Protein AF-A0A6N9SLK3-F1 (afdb_monomer_lite)

Structure (mmCIF, N/CA/C/O backbone):
data_AF-A0A6N9SLK3-F1
#
_entry.id   AF-A0A6N9SLK3-F1
#
loop_
_atom_site.group_PDB
_atom_site.id
_atom_site.type_symbol
_atom_site.label_atom_id
_atom_site.label_alt_id
_atom_site.label_comp_id
_atom_site.label_asym_id
_atom_site.label_entity_id
_atom_site.label_seq_id
_atom_site.pdbx_PDB_ins_code
_atom_site.Cartn_x
_atom_site.Cartn_y
_atom_site.Cartn_z
_atom_site.occupancy
_atom_site.B_iso_or_equiv
_atom_site.auth_seq_id
_atom_site.auth_comp_id
_atom_site.auth_asym_id
_atom_site.auth_atom_id
_atom_site.pdbx_PDB_model_num
ATOM 1 N N . TYR A 1 1 ? -2.738 -12.835 -3.918 1.00 61.38 1 TYR A N 1
ATOM 2 C CA . TYR A 1 1 ? -2.319 -12.032 -2.759 1.00 61.38 1 TYR A CA 1
ATOM 3 C C . TYR A 1 1 ? -3.541 -11.260 -2.348 1.00 61.38 1 TYR A C 1
ATOM 5 O O . TYR A 1 1 ? -3.973 -10.421 -3.126 1.00 61.38 1 TYR A O 1
ATOM 13 N N . ASP A 1 2 ? -4.097 -11.585 -1.188 1.00 74.38 2 ASP A N 1
ATOM 14 C CA . ASP A 1 2 ? -5.187 -10.814 -0.602 1.00 74.38 2 ASP A CA 1
ATOM 15 C C . ASP A 1 2 ? -4.572 -9.814 0.371 1.00 74.38 2 ASP A C 1
ATOM 17 O O . ASP A 1 2 ? -3.791 -10.187 1.249 1.00 74.38 2 ASP A O 1
ATOM 21 N N . ALA A 1 3 ? -4.859 -8.532 0.163 1.00 83.25 3 ALA A N 1
ATOM 22 C CA . ALA A 1 3 ? -4.416 -7.473 1.054 1.00 83.25 3 ALA A CA 1
ATOM 23 C C . ALA A 1 3 ? -5.522 -7.177 2.065 1.00 83.25 3 ALA A C 1
ATOM 25 O O . ALA A 1 3 ? -6.684 -6.999 1.699 1.00 83.25 3 ALA A O 1
ATOM 26 N N . ILE A 1 4 ? -5.146 -7.099 3.338 1.00 88.12 4 ILE A N 1
ATOM 27 C CA . ILE A 1 4 ? -6.060 -6.771 4.428 1.00 88.12 4 ILE A CA 1
ATOM 28 C C . ILE A 1 4 ? -5.608 -5.447 5.032 1.00 88.12 4 ILE A C 1
ATOM 30 O O . ILE A 1 4 ? -4.443 -5.285 5.393 1.00 88.12 4 ILE A O 1
ATOM 34 N N . VAL A 1 5 ? -6.541 -4.506 5.162 1.00 88.75 5 VAL A N 1
ATOM 35 C CA . VAL A 1 5 ? -6.328 -3.260 5.901 1.00 88.75 5 VAL A CA 1
ATOM 36 C C . VAL A 1 5 ? -6.882 -3.443 7.307 1.00 88.75 5 VAL A C 1
ATOM 38 O O . VAL A 1 5 ? -8.075 -3.682 7.485 1.00 88.75 5 VAL A O 1
ATOM 41 N N . LEU A 1 6 ? -6.016 -3.322 8.312 1.00 92.88 6 LEU A N 1
ATOM 42 C CA . LEU A 1 6 ? -6.405 -3.372 9.718 1.00 92.88 6 LEU A CA 1
ATOM 43 C C . LEU A 1 6 ? -6.497 -1.949 10.275 1.00 92.88 6 LEU A C 1
ATOM 45 O O . LEU A 1 6 ? -5.525 -1.197 10.254 1.00 92.88 6 LEU A O 1
ATOM 49 N N . LEU A 1 7 ? -7.672 -1.585 10.788 1.00 93.06 7 LEU A N 1
ATOM 50 C CA . LEU A 1 7 ? -7.910 -0.307 11.456 1.00 93.06 7 LEU A CA 1
ATOM 51 C C . LEU A 1 7 ? -7.824 -0.484 12.972 1.00 93.06 7 LEU A C 1
A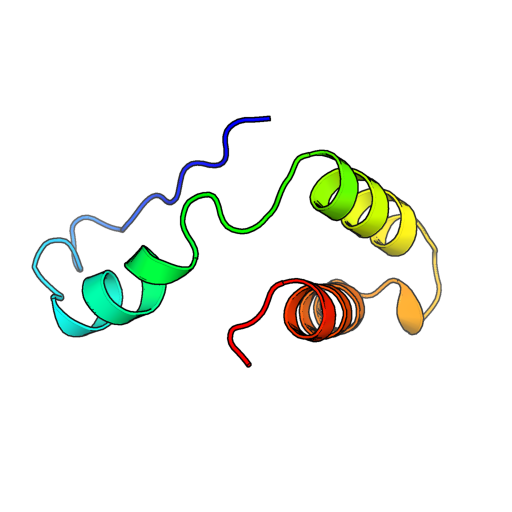TOM 53 O O . LEU A 1 7 ? -8.391 -1.418 13.537 1.00 93.06 7 LEU A O 1
ATOM 57 N N . SER A 1 8 ? -7.138 0.444 13.643 1.00 94.81 8 SER A N 1
ATOM 58 C CA . SER A 1 8 ? -7.099 0.470 15.106 1.00 94.81 8 SER A CA 1
ATOM 59 C C . SER A 1 8 ? -8.519 0.585 15.680 1.00 94.81 8 SER A C 1
ATOM 61 O O . SER A 1 8 ? -9.292 1.415 15.189 1.00 94.81 8 SER A O 1
ATOM 63 N N . PRO A 1 9 ? -8.853 -0.127 16.778 1.00 95.25 9 PRO A N 1
ATOM 64 C CA . PRO A 1 9 ? -10.154 -0.002 17.436 1.00 95.25 9 PRO A CA 1
ATOM 65 C C . PRO A 1 9 ? -10.529 1.442 17.800 1.00 95.25 9 PRO A C 1
ATOM 67 O O . PRO A 1 9 ? -11.701 1.800 17.774 1.00 95.25 9 PRO A O 1
ATOM 70 N N . LYS A 1 10 ? -9.538 2.304 18.072 1.00 96.81 10 LYS A N 1
ATOM 71 C CA . LYS A 1 10 ? -9.747 3.730 18.383 1.00 96.81 10 LYS A CA 1
ATOM 72 C C . LYS A 1 10 ? -10.336 4.538 17.220 1.00 96.81 10 LYS A C 1
ATOM 74 O O . LYS A 1 10 ? -10.872 5.614 17.446 1.00 96.81 10 LYS A O 1
ATOM 79 N N . ARG A 1 11 ? -10.207 4.048 15.986 1.00 94.88 11 ARG A N 1
ATOM 80 C CA . ARG A 1 11 ? -10.751 4.662 14.763 1.00 94.88 11 ARG A CA 1
ATOM 81 C C . ARG A 1 11 ? -11.875 3.827 14.157 1.00 94.88 11 ARG A C 1
ATOM 83 O O . ARG A 1 11 ? -12.241 4.032 13.005 1.00 94.88 11 ARG A O 1
ATOM 90 N N . ARG A 1 12 ? -12.433 2.878 14.917 1.00 93.62 12 ARG A N 1
ATOM 91 C CA . ARG A 1 12 ? -13.463 1.962 14.414 1.00 93.62 12 ARG A CA 1
ATOM 92 C C . ARG A 1 12 ? -14.716 2.677 13.912 1.00 93.62 12 ARG A C 1
ATOM 94 O O . ARG A 1 12 ? -15.412 2.084 13.109 1.00 93.62 12 ARG A O 1
ATOM 101 N N . ASP A 1 13 ? -14.992 3.897 14.372 1.00 95.62 13 ASP A N 1
ATOM 102 C CA . ASP A 1 13 ? -16.178 4.695 14.020 1.00 95.62 13 ASP A CA 1
ATOM 103 C C . ASP A 1 13 ? -15.808 5.940 13.177 1.00 95.62 13 ASP A C 1
ATOM 105 O O . ASP A 1 13 ? -16.633 6.816 12.943 1.00 95.62 13 ASP A O 1
ATOM 109 N N . ASP A 1 14 ? -14.555 6.032 12.708 1.00 97.44 14 ASP A N 1
ATOM 110 C CA . ASP A 1 14 ? -14.069 7.123 11.852 1.00 97.44 14 ASP A CA 1
ATOM 111 C C . ASP A 1 14 ? -14.543 6.904 10.403 1.00 97.44 14 ASP A C 1
ATOM 113 O O . ASP A 1 14 ? -13.855 6.300 9.575 1.00 97.44 14 ASP A O 1
ATOM 117 N N . GLU A 1 15 ? -15.771 7.337 10.107 1.00 96.44 15 GLU A N 1
ATOM 118 C CA . GLU A 1 15 ? -16.389 7.140 8.790 1.00 96.44 15 GLU A CA 1
ATOM 119 C C . GLU A 1 15 ? -15.645 7.868 7.667 1.00 96.44 15 GLU A C 1
ATOM 121 O O . GLU A 1 15 ? -15.568 7.341 6.558 1.00 96.44 15 GLU A O 1
ATOM 126 N N . 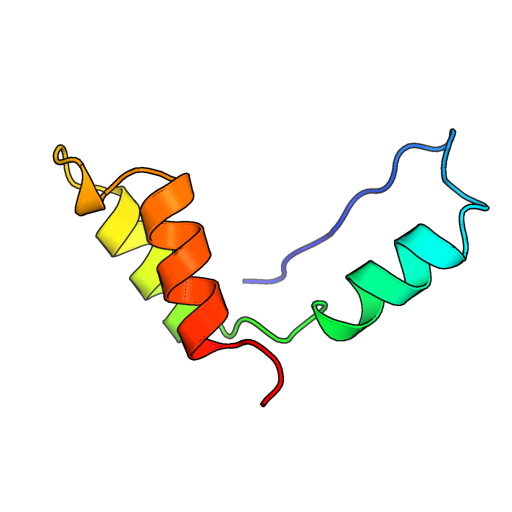ALA A 1 16 ? -15.036 9.025 7.946 1.00 96.12 16 ALA A N 1
ATOM 127 C CA . ALA A 1 16 ? -14.234 9.750 6.964 1.00 96.12 16 ALA A CA 1
ATOM 128 C C . ALA A 1 16 ? -12.998 8.934 6.554 1.00 96.12 16 ALA A C 1
ATOM 130 O O . ALA A 1 16 ? -12.730 8.761 5.362 1.00 96.12 16 ALA A O 1
ATOM 131 N N . LEU A 1 17 ? -12.289 8.355 7.528 1.00 94.75 17 LEU A N 1
ATOM 132 C CA . LEU A 1 17 ? -11.158 7.466 7.268 1.00 94.75 17 LEU A CA 1
ATOM 133 C C . LEU A 1 17 ? -11.582 6.217 6.487 1.00 94.75 17 LEU A C 1
ATOM 135 O O . LEU A 1 17 ? -10.945 5.856 5.496 1.00 94.75 17 LEU A O 1
ATOM 139 N N . LYS A 1 18 ? -12.673 5.559 6.897 1.00 94.62 18 LYS A N 1
ATOM 140 C CA . LYS A 1 18 ? -13.188 4.380 6.182 1.00 94.62 18 LYS A CA 1
ATOM 141 C C . LYS A 1 18 ? -13.589 4.717 4.750 1.00 94.62 18 LYS A C 1
ATOM 143 O O . LYS A 1 18 ? -13.298 3.935 3.847 1.00 94.62 18 LYS A O 1
ATOM 148 N N . ALA A 1 19 ? -14.260 5.848 4.539 1.00 94.56 19 ALA A N 1
ATOM 149 C CA . ALA A 1 19 ? -14.689 6.298 3.221 1.00 94.56 19 ALA A CA 1
ATOM 150 C C . ALA A 1 19 ? -13.495 6.588 2.304 1.00 94.56 19 ALA A C 1
ATOM 152 O O . ALA A 1 19 ? -13.543 6.225 1.135 1.00 94.56 19 ALA A O 1
ATOM 153 N N . ALA A 1 20 ? -12.409 7.159 2.833 1.00 92.50 20 ALA A N 1
ATOM 154 C CA . ALA A 1 20 ? -11.191 7.411 2.067 1.00 92.50 20 ALA A CA 1
ATOM 155 C C . ALA A 1 20 ? -10.441 6.121 1.679 1.00 92.50 20 ALA A C 1
ATOM 157 O O . ALA A 1 20 ? -9.885 6.03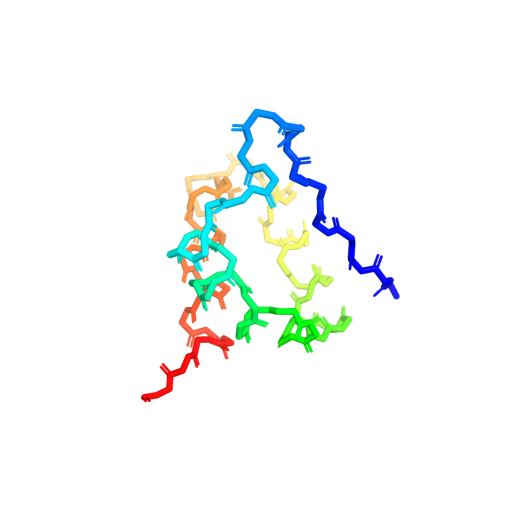4 0.588 1.00 92.50 20 ALA A O 1
ATOM 158 N N . LEU A 1 21 ? -10.431 5.107 2.553 1.00 91.06 21 LEU A N 1
ATOM 159 C CA . LEU A 1 21 ? -9.701 3.853 2.318 1.00 91.06 21 LEU A CA 1
ATOM 160 C C . LEU A 1 21 ? -10.485 2.833 1.487 1.00 91.06 21 LEU A C 1
ATOM 162 O O . LEU A 1 21 ? -9.886 2.064 0.737 1.00 91.06 21 LEU A O 1
ATOM 166 N N . ARG A 1 22 ? -11.818 2.816 1.604 1.00 91.12 22 ARG A N 1
ATOM 167 C CA . ARG A 1 22 ? -12.707 1.872 0.903 1.00 91.12 22 ARG A CA 1
ATOM 168 C C . ARG A 1 22 ? -12.427 1.760 -0.601 1.00 91.12 22 ARG A C 1
ATOM 170 O O . ARG A 1 22 ? -12.315 0.629 -1.066 1.00 91.12 22 ARG A O 1
ATOM 177 N N . PRO A 1 23 ? -12.271 2.866 -1.356 1.00 90.19 23 PRO A N 1
ATOM 178 C CA . PRO A 1 23 ? -11.992 2.803 -2.783 1.00 90.19 23 PRO A CA 1
ATOM 179 C C . PRO A 1 23 ? -10.690 2.094 -3.132 1.00 90.19 23 PRO A C 1
ATOM 181 O O . PRO A 1 23 ? -10.565 1.660 -4.265 1.00 90.19 23 PRO A O 1
ATOM 184 N N . LEU A 1 24 ? -9.733 1.985 -2.203 1.00 87.69 24 LEU A N 1
ATOM 185 C CA . LEU A 1 24 ? -8.424 1.368 -2.434 1.00 87.69 24 LEU A CA 1
ATOM 186 C C . LEU A 1 24 ? -8.455 -0.160 -2.288 1.00 87.69 24 LEU A C 1
ATOM 188 O O . LEU A 1 24 ? -7.555 -0.847 -2.777 1.00 87.69 24 LEU A O 1
ATOM 192 N N . LEU A 1 25 ? -9.485 -0.708 -1.636 1.00 88.88 25 LEU A N 1
ATOM 193 C CA . LEU A 1 25 ? -9.615 -2.144 -1.410 1.00 88.88 25 LEU A CA 1
ATOM 194 C C . LEU A 1 25 ? -9.816 -2.872 -2.745 1.00 88.88 25 LEU A C 1
ATOM 196 O O . LEU A 1 25 ? -10.743 -2.581 -3.495 1.00 88.88 25 LEU A O 1
ATOM 200 N N . GLY A 1 26 ? -8.921 -3.813 -3.050 1.00 87.56 26 GLY A N 1
ATOM 201 C CA . GLY A 1 26 ? -8.952 -4.582 -4.298 1.00 87.56 26 GLY A CA 1
ATOM 202 C C . GLY A 1 26 ? -8.494 -3.821 -5.549 1.00 87.56 26 GLY A C 1
ATOM 203 O O . GLY A 1 26 ? -8.545 -4.384 -6.638 1.00 87.56 26 GLY A O 1
ATOM 204 N N . ARG A 1 27 ? -8.023 -2.569 -5.431 1.00 89.56 27 ARG A N 1
ATOM 205 C CA . ARG A 1 27 ? -7.535 -1.788 -6.588 1.00 89.56 27 ARG A CA 1
ATOM 206 C C . ARG A 1 27 ? -6.171 -2.220 -7.089 1.00 89.56 27 ARG A C 1
ATOM 208 O O . ARG A 1 27 ? -5.858 -1.993 -8.252 1.00 89.56 27 ARG A O 1
ATOM 215 N N . ILE A 1 28 ? -5.351 -2.781 -6.208 1.00 90.81 28 ILE A N 1
ATOM 216 C CA . ILE A 1 28 ? -4.008 -3.210 -6.566 1.00 90.81 28 ILE A CA 1
ATOM 217 C C . ILE A 1 28 ? -4.065 -4.695 -6.895 1.00 90.81 28 ILE A C 1
ATOM 219 O O . ILE A 1 28 ? -4.172 -5.535 -6.000 1.00 90.81 28 ILE A O 1
ATOM 223 N N . ASP A 1 29 ? -4.019 -5.015 -8.186 1.00 90.69 29 ASP A N 1
ATOM 224 C CA . ASP A 1 29 ? -3.940 -6.401 -8.624 1.00 90.69 29 ASP A CA 1
ATOM 225 C C . ASP A 1 29 ? -2.576 -7.033 -8.278 1.00 90.69 29 ASP A C 1
ATOM 227 O O . ASP A 1 29 ? -1.594 -6.373 -7.916 1.00 90.69 29 ASP A O 1
ATOM 231 N N . ILE A 1 30 ? -2.511 -8.362 -8.385 1.00 90.19 30 ILE A N 1
ATOM 232 C CA . ILE A 1 30 ? -1.308 -9.126 -8.044 1.00 90.19 30 ILE A CA 1
ATOM 233 C C . ILE A 1 30 ? -0.096 -8.761 -8.912 1.00 90.19 30 ILE A C 1
ATOM 235 O O . ILE A 1 30 ? 1.036 -8.851 -8.433 1.00 90.19 30 ILE A O 1
ATOM 239 N N . ALA A 1 31 ? -0.304 -8.372 -10.170 1.00 93.00 31 ALA A N 1
ATOM 240 C CA . ALA A 1 31 ? 0.784 -8.022 -11.072 1.00 93.00 31 ALA A CA 1
ATOM 241 C C . ALA A 1 31 ? 1.392 -6.671 -10.672 1.00 93.00 31 ALA A C 1
ATOM 243 O O . ALA A 1 31 ? 2.612 -6.568 -10.536 1.00 93.00 31 ALA A O 1
ATOM 244 N N . ALA A 1 32 ? 0.548 -5.681 -10.378 1.00 93.44 32 ALA A N 1
ATOM 245 C CA . ALA A 1 32 ? 0.957 -4.376 -9.877 1.00 93.44 32 ALA A CA 1
ATOM 246 C C . ALA A 1 32 ? 1.694 -4.484 -8.532 1.00 93.44 32 ALA A C 1
ATOM 248 O O . ALA A 1 32 ? 2.755 -3.882 -8.374 1.00 93.44 32 ALA A O 1
ATOM 249 N N . MET A 1 33 ? 1.204 -5.308 -7.594 1.00 92.94 33 MET A N 1
ATOM 250 C CA . MET A 1 33 ? 1.898 -5.549 -6.317 1.00 92.94 33 MET A CA 1
ATOM 251 C C . MET A 1 33 ? 3.276 -6.193 -6.504 1.00 92.94 33 MET A C 1
ATOM 253 O O . MET A 1 33 ? 4.238 -5.808 -5.842 1.00 92.94 33 MET A O 1
ATOM 257 N N . ARG A 1 34 ? 3.396 -7.182 -7.399 1.00 94.31 34 ARG A N 1
ATOM 258 C CA . ARG A 1 34 ? 4.685 -7.836 -7.679 1.00 94.31 34 ARG A CA 1
ATOM 259 C C . ARG A 1 34 ? 5.691 -6.862 -8.279 1.00 94.31 34 ARG A C 1
ATOM 261 O O . ARG A 1 34 ? 6.850 -6.876 -7.878 1.00 94.31 34 ARG A O 1
ATOM 268 N N . GLU A 1 35 ? 5.250 -6.009 -9.199 1.00 95.19 35 GLU A N 1
ATOM 269 C CA . GLU A 1 35 ? 6.106 -4.979 -9.785 1.00 95.19 35 GLU A CA 1
ATOM 270 C C . GLU A 1 35 ? 6.533 -3.936 -8.743 1.00 95.19 35 GLU A C 1
ATOM 272 O O . GLU A 1 35 ? 7.702 -3.556 -8.712 1.00 95.19 35 GLU A O 1
ATOM 277 N N . ALA A 1 36 ? 5.629 -3.531 -7.846 1.00 95.00 36 ALA A N 1
ATOM 278 C CA . ALA A 1 36 ? 5.965 -2.644 -6.734 1.00 95.00 36 ALA A CA 1
ATOM 279 C C . ALA A 1 36 ? 7.058 -3.252 -5.839 1.00 95.00 36 ALA A C 1
ATOM 281 O O . ALA A 1 36 ? 8.063 -2.599 -5.569 1.00 95.00 36 ALA A O 1
ATOM 282 N N . ASN A 1 37 ? 6.911 -4.521 -5.444 1.00 93.88 37 ASN A N 1
ATOM 283 C CA . ASN A 1 37 ? 7.908 -5.216 -4.624 1.00 93.88 37 ASN A CA 1
ATOM 284 C C . ASN A 1 37 ? 9.260 -5.356 -5.337 1.00 93.88 37 ASN A C 1
ATOM 286 O O . ASN A 1 37 ? 10.300 -5.211 -4.701 1.00 93.88 37 ASN A O 1
ATOM 290 N N . LEU A 1 38 ? 9.257 -5.618 -6.649 1.00 95.38 38 LEU A N 1
ATOM 291 C CA . LEU A 1 38 ? 10.489 -5.681 -7.434 1.00 95.38 38 LEU A CA 1
ATOM 292 C C . LEU A 1 38 ? 11.195 -4.321 -7.458 1.00 95.38 38 LEU A C 1
ATOM 294 O O . LEU A 1 38 ? 12.395 -4.255 -7.204 1.00 95.38 38 LEU A O 1
ATOM 298 N N . ARG A 1 39 ? 10.458 -3.232 -7.703 1.00 95.50 39 ARG A N 1
ATOM 299 C CA . ARG A 1 39 ? 11.012 -1.868 -7.677 1.00 95.50 39 ARG A CA 1
ATOM 300 C C . ARG A 1 39 ? 11.572 -1.510 -6.301 1.00 95.50 39 ARG A C 1
ATOM 302 O O . ARG A 1 39 ? 12.648 -0.938 -6.224 1.00 95.50 39 ARG A O 1
ATOM 309 N N . ALA A 1 40 ? 10.891 -1.909 -5.229 1.00 95.81 40 ALA A N 1
ATOM 310 C CA . ALA A 1 40 ? 11.340 -1.668 -3.858 1.00 95.81 40 ALA A CA 1
ATOM 311 C C . ALA A 1 40 ? 12.569 -2.499 -3.439 1.00 95.81 40 ALA A C 1
ATOM 313 O O . ALA A 1 40 ? 13.135 -2.252 -2.380 1.00 95.81 40 ALA A O 1
ATOM 314 N N . SER A 1 41 ? 12.972 -3.499 -4.231 1.00 95.00 41 SER A N 1
ATOM 315 C CA . SER A 1 41 ? 14.111 -4.370 -3.905 1.00 95.00 41 SER A CA 1
ATOM 316 C C . SER A 1 41 ? 15.477 -3.792 -4.297 1.00 95.00 41 SER A C 1
ATOM 318 O O . SER A 1 41 ? 16.506 -4.361 -3.932 1.00 95.00 41 SER A O 1
ATOM 320 N N . GLY A 1 42 ? 15.501 -2.685 -5.046 1.00 92.94 42 GLY A N 1
ATOM 321 C CA . GLY A 1 42 ? 16.733 -1.990 -5.406 1.00 92.94 42 GLY A CA 1
ATOM 322 C C . GLY A 1 42 ? 17.328 -1.181 -4.247 1.00 92.94 42 GLY A C 1
ATOM 323 O O . GLY A 1 42 ? 16.749 -1.074 -3.169 1.00 92.94 42 GLY A O 1
ATOM 324 N N . ASN A 1 43 ? 18.509 -0.600 -4.473 1.00 88.50 43 ASN A N 1
ATOM 325 C CA . ASN A 1 43 ? 19.267 0.133 -3.449 1.00 88.50 43 ASN A CA 1
ATOM 326 C C . ASN A 1 43 ? 19.511 1.607 -3.824 1.00 88.50 43 ASN A C 1
ATOM 328 O O . ASN A 1 43 ? 20.501 2.210 -3.412 1.00 88.50 43 ASN A O 1
ATOM 332 N N . ASP A 1 44 ? 18.640 2.175 -4.656 1.00 88.88 44 ASP A N 1
ATOM 333 C CA . ASP A 1 44 ? 18.711 3.570 -5.089 1.00 88.88 44 ASP A CA 1
ATOM 334 C C . ASP A 1 44 ? 17.491 4.382 -4.628 1.00 88.88 44 ASP A C 1
ATOM 336 O O . ASP A 1 44 ? 16.518 3.852 -4.090 1.00 88.88 44 ASP A O 1
ATOM 340 N N . ALA A 1 45 ? 17.529 5.697 -4.857 1.00 81.12 45 ALA A N 1
ATOM 341 C CA . ALA A 1 45 ? 16.448 6.600 -4.466 1.00 81.12 45 ALA A CA 1
ATOM 342 C C . ALA A 1 45 ? 15.103 6.286 -5.154 1.00 81.12 45 ALA A C 1
ATOM 344 O O . ALA A 1 45 ? 14.051 6.634 -4.623 1.00 81.12 45 ALA A O 1
ATOM 345 N N . SER A 1 46 ? 15.115 5.623 -6.316 1.00 88.56 46 SER A N 1
ATOM 346 C CA . SER A 1 46 ? 13.893 5.210 -7.020 1.00 88.56 46 SER A CA 1
ATOM 347 C C . SER A 1 46 ? 13.244 3.966 -6.404 1.00 88.56 46 SER A C 1
ATOM 349 O O . SER A 1 46 ? 12.060 3.709 -6.624 1.00 88.56 46 SER A O 1
ATOM 351 N N . SER A 1 47 ? 14.012 3.244 -5.589 1.00 95.44 47 SER A N 1
ATOM 352 C CA . SER A 1 47 ? 13.603 2.043 -4.865 1.00 95.44 47 SER A CA 1
ATOM 353 C C . SER A 1 47 ? 13.040 2.354 -3.472 1.00 95.44 47 SER A C 1
ATOM 355 O O . SER A 1 47 ? 12.614 1.438 -2.770 1.00 95.44 47 SER A O 1
ATOM 357 N N . SER A 1 48 ? 13.012 3.628 -3.045 1.00 95.62 48 SER A N 1
ATOM 358 C CA . SER A 1 48 ? 12.468 3.986 -1.729 1.00 95.62 48 SER A CA 1
ATOM 359 C C . SER A 1 48 ? 10.967 3.664 -1.636 1.00 95.62 48 SER A C 1
ATOM 361 O O . SER A 1 48 ? 10.245 3.795 -2.634 1.00 95.62 48 SER A O 1
ATOM 363 N N . PRO A 1 49 ? 10.450 3.300 -0.446 1.00 94.31 49 PRO A N 1
ATOM 364 C CA . PRO A 1 49 ? 9.025 3.036 -0.257 1.00 94.31 49 PRO A CA 1
ATOM 365 C C . PRO A 1 49 ? 8.123 4.182 -0.735 1.00 94.31 49 PRO A C 1
ATOM 367 O O . PRO A 1 49 ? 7.082 3.938 -1.340 1.00 94.31 49 PRO A O 1
ATOM 370 N N . GLU A 1 50 ? 8.529 5.436 -0.523 1.00 95.62 50 GLU A N 1
ATOM 371 C CA . GLU A 1 50 ? 7.782 6.623 -0.950 1.00 95.62 50 GLU A CA 1
ATOM 372 C C . GLU A 1 50 ? 7.769 6.776 -2.473 1.00 95.62 50 GLU A C 1
ATOM 374 O O . GLU A 1 50 ? 6.738 7.126 -3.055 1.00 95.62 50 GLU A O 1
ATOM 379 N N . ALA A 1 51 ? 8.906 6.524 -3.130 1.00 96.69 51 ALA A N 1
ATOM 380 C CA . ALA A 1 51 ? 9.010 6.579 -4.584 1.00 96.69 51 ALA A CA 1
ATOM 381 C C . ALA A 1 51 ? 8.138 5.498 -5.236 1.00 96.69 51 ALA A C 1
ATOM 383 O O . ALA A 1 51 ? 7.356 5.796 -6.144 1.00 96.69 51 ALA A O 1
ATOM 384 N N . VAL A 1 52 ? 8.204 4.269 -4.718 1.00 97.12 52 VAL A N 1
ATOM 385 C CA . VAL A 1 52 ? 7.396 3.142 -5.194 1.00 97.12 52 VAL A CA 1
ATOM 386 C C . VAL A 1 52 ? 5.909 3.370 -4.926 1.00 97.12 52 VAL A C 1
ATOM 388 O O . VAL A 1 52 ? 5.096 3.114 -5.811 1.00 97.12 52 VAL A O 1
ATOM 391 N N . ALA A 1 53 ? 5.532 3.900 -3.758 1.00 95.00 53 ALA A N 1
ATOM 392 C CA . ALA A 1 53 ? 4.139 4.213 -3.444 1.00 95.00 53 ALA A CA 1
ATOM 393 C C . ALA A 1 53 ? 3.558 5.265 -4.399 1.00 95.00 53 ALA A C 1
ATOM 395 O O . ALA A 1 53 ? 2.444 5.090 -4.893 1.00 95.00 53 ALA A O 1
ATOM 396 N N . ARG A 1 54 ? 4.319 6.324 -4.711 1.00 95.94 54 ARG A N 1
ATOM 397 C CA . ARG A 1 54 ? 3.902 7.341 -5.689 1.00 95.94 54 ARG A CA 1
ATOM 398 C C . ARG A 1 54 ? 3.745 6.740 -7.082 1.00 95.94 54 ARG A C 1
ATOM 400 O O . ARG A 1 54 ? 2.725 6.953 -7.722 1.00 95.94 54 ARG A O 1
ATOM 407 N N . TRP A 1 55 ? 4.719 5.951 -7.529 1.00 96.06 55 TRP A N 1
ATOM 408 C CA . TRP A 1 55 ? 4.634 5.250 -8.810 1.00 96.06 55 TRP A CA 1
ATOM 409 C C . TRP A 1 55 ? 3.409 4.324 -8.883 1.00 96.06 55 TRP A C 1
ATOM 411 O O . TRP A 1 55 ? 2.693 4.316 -9.884 1.00 96.06 55 TRP A O 1
ATOM 421 N N . LEU A 1 56 ? 3.146 3.565 -7.817 1.00 95.00 56 LEU A N 1
ATOM 422 C CA . LEU A 1 56 ? 2.002 2.665 -7.758 1.00 95.00 56 LEU A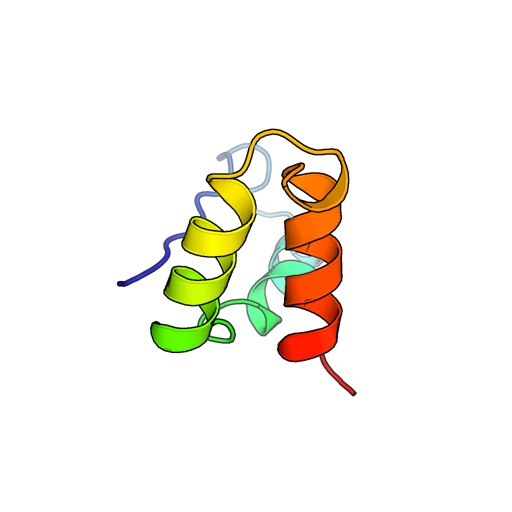 CA 1
ATOM 423 C C . LEU A 1 56 ? 0.690 3.451 -7.802 1.00 95.00 56 LEU A C 1
ATOM 425 O O . LEU A 1 56 ? -0.232 3.045 -8.506 1.00 95.00 56 LEU A O 1
ATOM 429 N N . TRP A 1 57 ? 0.624 4.589 -7.107 1.00 93.81 57 TRP A N 1
ATOM 430 C CA . TRP A 1 57 ? -0.528 5.487 -7.128 1.00 93.81 57 TRP A CA 1
ATOM 431 C C . TRP A 1 57 ? -0.838 6.009 -8.533 1.00 93.81 57 TRP A C 1
ATOM 433 O O . TRP A 1 57 ? -1.981 5.905 -8.962 1.00 93.81 57 TRP A O 1
ATOM 443 N N . GLU A 1 58 ? 0.163 6.466 -9.290 1.00 94.44 58 GLU A N 1
ATOM 444 C CA . GLU A 1 58 ? -0.030 6.886 -10.690 1.00 94.44 58 GLU A CA 1
ATOM 445 C C . GLU A 1 58 ? -0.568 5.750 -11.579 1.00 94.44 58 GLU A C 1
ATOM 447 O O . GLU A 1 58 ? -1.265 5.986 -12.565 1.00 94.44 58 GLU A O 1
ATOM 452 N N . LYS A 1 59 ? -0.262 4.495 -11.231 1.00 91.94 59 LYS A N 1
ATOM 453 C CA . LYS A 1 59 ? -0.686 3.314 -11.989 1.00 91.94 59 LYS A CA 1
ATOM 454 C C . LYS A 1 59 ? -2.109 2.846 -11.659 1.00 91.94 59 LYS A C 1
ATOM 456 O O . LYS A 1 59 ? -2.805 2.384 -12.561 1.00 91.94 59 LYS A O 1
ATOM 461 N N . VAL A 1 60 ? -2.532 2.914 -10.392 1.00 90.75 60 VAL A N 1
ATOM 462 C CA . VAL A 1 60 ? -3.798 2.305 -9.903 1.00 90.75 60 VAL A CA 1
ATOM 463 C C . VAL A 1 60 ? -4.820 3.315 -9.367 1.00 90.75 60 VAL A C 1
ATOM 465 O O . VAL A 1 60 ? -5.974 2.961 -9.077 1.00 90.75 60 VAL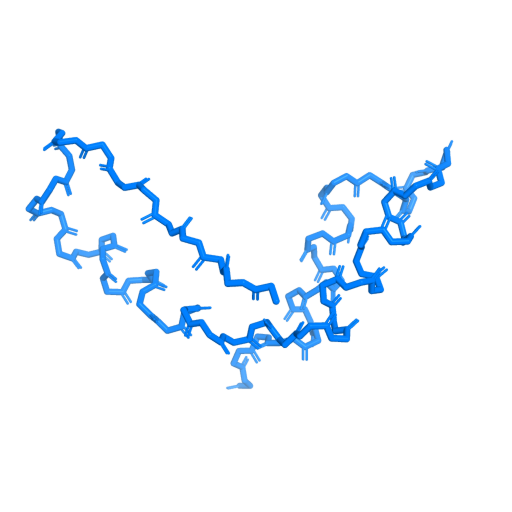 A O 1
ATOM 468 N N . GLY A 1 61 ? -4.397 4.568 -9.202 1.00 84.00 61 GLY A N 1
ATOM 469 C CA . GLY A 1 61 ? -5.202 5.662 -8.683 1.00 84.00 61 GLY A CA 1
ATOM 470 C C . GLY A 1 61 ? -6.447 5.930 -9.536 1.00 84.00 61 GLY A C 1
ATOM 471 O O . GLY A 1 61 ? -6.531 5.513 -10.696 1.00 84.00 61 GLY A O 1
ATOM 472 N N . PRO A 1 62 ? -7.482 6.555 -8.956 1.00 72.31 62 PRO A N 1
ATOM 473 C CA . PRO A 1 62 ? -8.603 7.054 -9.742 1.00 72.31 62 PRO A CA 1
ATOM 474 C C . PRO A 1 62 ? -8.105 8.097 -10.757 1.00 72.31 62 PRO A C 1
ATOM 476 O O . PRO A 1 62 ? -7.214 8.883 -10.440 1.00 72.31 62 PRO A O 1
ATOM 479 N N . LYS A 1 63 ? -8.668 8.067 -11.971 1.00 60.69 63 LYS A N 1
ATOM 480 C CA . LYS A 1 63 ? -8.509 9.151 -12.948 1.00 60.69 63 LYS A CA 1
ATOM 481 C C . LYS A 1 63 ? -9.369 10.344 -12.561 1.00 60.69 63 LYS A C 1
ATOM 483 O O . LYS A 1 63 ? -10.473 10.091 -12.024 1.00 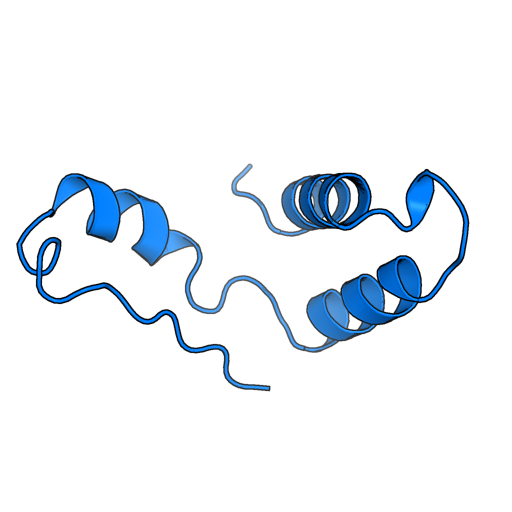60.69 63 LYS A O 1
#

Organism: Escherichia coli (NCBI:txid562)

Foldseek 3Di:
DADDDDDDPVCVPVVVVCVVCVVVHPLQDPVLVVVLVVLLPDDDPCNDNVNSVVVSCVVRPDD

Sequence (63 aa):
YDAIVLLSPKRRDDEALKAALRPLLGRIDIAAMREANLRASGNDASSSPEAVARWLWEKVGPK

Radius of gyration: 13.77 Å; chains: 1; bounding box: 36×22×31 Å

pLDDT: mean 91.13, std 7.28, range [60.69, 97.44]

Secondary structure (DSSP, 8-state):
----PPPPGGGTT-HHHHHHHGGGTT-S-HHHHHHHHHHTTSSSGGGSHHHHHHHHHHHHS--